Protein 1AMT (pdb70)

B-factor: mean 7.33, std 6.6, range [2.0, 46.75]

Solvent-accessible surface area: 4523 Å² total

Structure (mmCIF, N/CA/C/O backbone):
data_1AMT
#
_entry.id   1AMT
#
_cell.length_a   33.330
_cell.length_b   29.620
_cell.length_c   23.200
_cell.angle_alpha   90.00
_cell.angle_beta   120.40
_cell.angle_gamma   90.00
#
_symmetry.space_group_name_H-M   'P 1 21 1'
#
loop_
_entity.id
_entity.type
_entity.pdbx_description
1 polymer 'ALAMETHICIN F30'
2 non-polymer ACETONITRILE
3 non-polymer METHANOL
#
loop_
_atom_site.group_PDB
_atom_site.id
_atom_site.type_symbol
_atom_site.label_atom_id
_atom_site.label_alt_id
_atom_site.label_comp_id
_atom_site.label_asym_id
_atom_site.label_entity_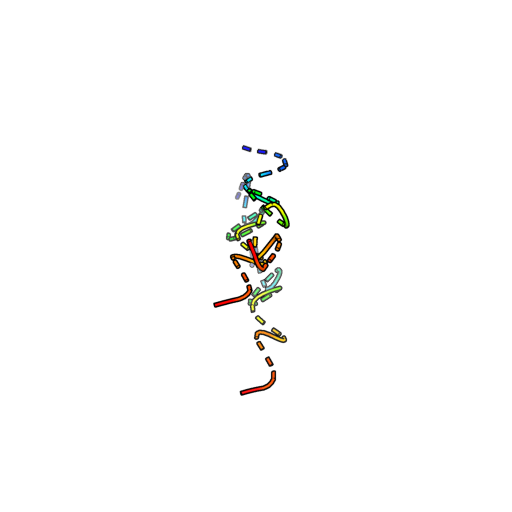id
_atom_site.label_seq_id
_atom_site.pdbx_PDB_ins_code
_atom_site.Cartn_x
_atom_site.Cartn_y
_atom_site.Cartn_z
_atom_site.occupancy
_atom_site.B_iso_or_equiv
_atom_site.auth_seq_id
_atom_site.auth_comp_id
_atom_site.auth_asym_id
_atom_site.auth_atom_id
_atom_site.pdbx_PDB_model_num
ATOM 10 N N . PRO A 1 3 ? 46.136 1.294 -3.808 1.00 2.71 2 PRO A N 1
ATOM 11 C CA . PRO A 1 3 ? 44.970 0.437 -4.396 1.00 3.18 2 PRO A CA 1
ATOM 12 C C . PRO A 1 3 ? 44.079 -0.162 -3.297 1.00 3.82 2 PRO A C 1
ATOM 13 O O . PRO A 1 3 ? 42.950 -0.295 -3.555 1.00 5.12 2 PRO A O 1
ATOM 23 N N . ALA A 1 5 ? 43.076 1.102 -0.526 1.00 3.23 4 ALA A N 1
ATOM 24 C CA . ALA A 1 5 ? 42.065 2.185 -0.170 1.00 2.93 4 ALA A CA 1
ATOM 25 C C . ALA A 1 5 ? 41.011 2.324 -1.271 1.00 5.21 4 ALA A C 1
ATOM 26 O O . ALA A 1 5 ? 39.843 2.399 -0.859 1.00 3.60 4 ALA A O 1
ATOM 34 N N . ALA A 1 7 ? 39.980 0.147 -3.476 1.00 2.00 6 ALA A N 1
ATOM 35 C CA . ALA A 1 7 ? 39.069 -1.059 -3.550 1.00 3.17 6 ALA A CA 1
ATOM 36 C C . ALA A 1 7 ? 38.218 -1.074 -2.331 1.00 3.75 6 ALA A C 1
ATOM 37 O O . ALA A 1 7 ? 37.008 -1.498 -2.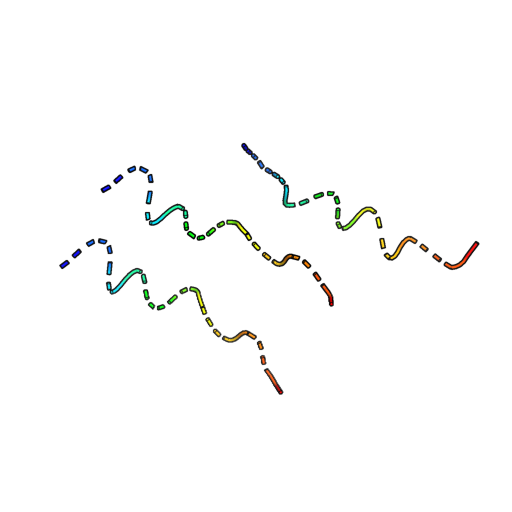477 1.00 4.40 6 ALA A O 1
ATOM 39 N N . GLN A 1 8 ? 38.736 -0.667 -1.192 1.00 4.21 7 GLN A N 1
ATOM 40 C CA . GLN A 1 8 ? 37.841 -0.715 0.011 1.00 4.74 7 GLN A CA 1
ATOM 41 C C . GLN A 1 8 ? 36.716 0.260 -0.108 1.00 2.00 7 GLN A C 1
ATOM 42 O O . GLN A 1 8 ? 35.543 -0.197 0.234 1.00 3.67 7 GLN A O 1
ATOM 54 N N . VAL A 1 10 ? 35.251 1.420 -2.736 1.00 3.01 9 VAL A N 1
ATOM 55 C CA . VAL A 1 10 ? 34.218 1.044 -3.728 1.00 2.75 9 VAL A CA 1
ATOM 56 C C . VAL A 1 10 ? 33.387 -0.039 -3.252 1.00 4.20 9 VAL A C 1
ATOM 57 O O . VAL A 1 10 ? 32.088 -0.105 -3.325 1.00 5.54 9 VAL A O 1
ATOM 67 N N . GLY A 1 12 ? 32.638 -0.755 -0.182 1.00 2.36 11 GLY A N 1
ATOM 68 C 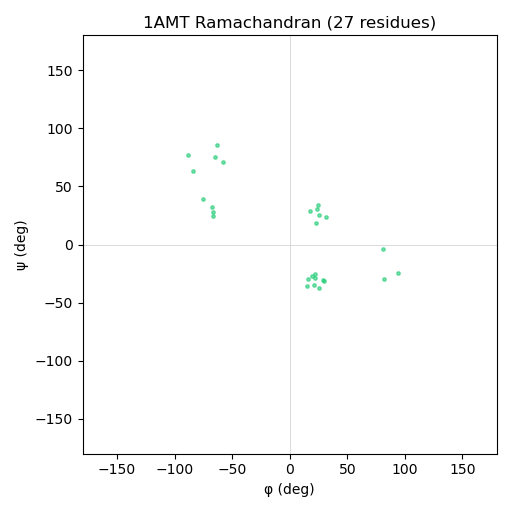CA . GLY A 1 12 ? 31.719 -0.298 0.903 1.00 4.06 11 GLY A CA 1
ATOM 69 C C . GLY A 1 12 ? 30.597 0.484 0.307 1.00 3.58 11 GLY A C 1
ATOM 70 O O . GLY A 1 12 ? 29.439 0.581 0.917 1.00 7.72 11 GLY A O 1
ATOM 71 N N . LEU A 1 13 ? 30.679 1.102 -0.743 1.00 3.08 12 LEU A N 1
ATOM 72 C CA . LEU A 1 13 ? 29.617 1.973 -1.460 1.00 2.75 12 LEU A CA 1
ATOM 73 C C . LEU A 1 13 ? 28.818 1.002 -2.230 1.00 4.20 12 LEU A C 1
ATOM 74 O O . LEU A 1 13 ? 27.546 1.351 -2.389 1.00 6.11 12 LEU A O 1
ATOM 85 N N . PRO A 1 15 ? 26.819 -1.583 -2.067 1.00 3.09 14 PRO A N 1
ATOM 86 C CA . PRO A 1 15 ? 25.515 -2.080 -1.588 1.00 4.44 14 PRO A CA 1
ATOM 87 C C . PRO A 1 15 ? 24.610 -0.870 -1.582 1.00 4.19 14 PRO A C 1
ATOM 88 O O . PRO A 1 15 ? 23.409 -1.228 -1.821 1.00 6.80 14 PRO A O 1
ATOM 92 N N . VAL A 1 16 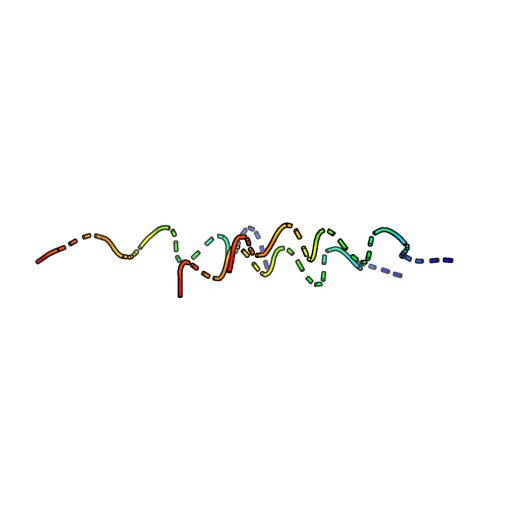? 24.978 0.270 -1.393 1.00 3.67 15 VAL A N 1
ATOM 93 C CA . VAL A 1 16 ? 23.950 1.411 -1.395 1.00 4.51 15 VAL A CA 1
ATOM 94 C C . VAL A 1 16 ? 23.442 1.421 -2.801 1.00 6.64 15 VAL A C 1
ATOM 95 O O . VAL A 1 16 ? 22.156 1.642 -2.887 1.00 4.95 15 VAL A O 1
ATOM 111 N N . GLU A 1 19 ? 20.950 -1.433 -3.837 1.00 2.00 18 GLU A N 1
ATOM 112 C CA . GLU A 1 19 ? 19.589 -1.514 -3.252 1.00 3.30 18 GLU A CA 1
ATOM 113 C C . GLU A 1 19 ? 18.557 -0.634 -3.847 1.00 3.93 18 GLU A C 1
ATOM 114 O O . GLU A 1 19 ? 17.436 -0.582 -3.496 1.00 7.18 18 GLU A O 1
ATOM 120 N N . GLN A 1 20 ? 18.953 0.272 -4.851 1.00 2.00 19 GLN A N 1
ATOM 121 C CA . GLN A 1 20 ? 18.032 1.163 -5.555 1.00 3.45 19 GLN A CA 1
ATOM 122 C C . GLN A 1 20 ? 17.638 0.425 -6.794 1.00 3.88 19 GLN A C 1
ATOM 123 O O . GLN A 1 20 ? 16.776 1.076 -7.557 1.00 5.12 19 GLN A O 1
ATOM 149 N N . PRO B 1 3 ? 34.921 10.256 14.159 1.00 4.39 2 PRO B N 1
ATOM 150 C CA . PRO B 1 3 ? 33.839 10.920 13.346 1.00 4.10 2 PRO B CA 1
ATOM 151 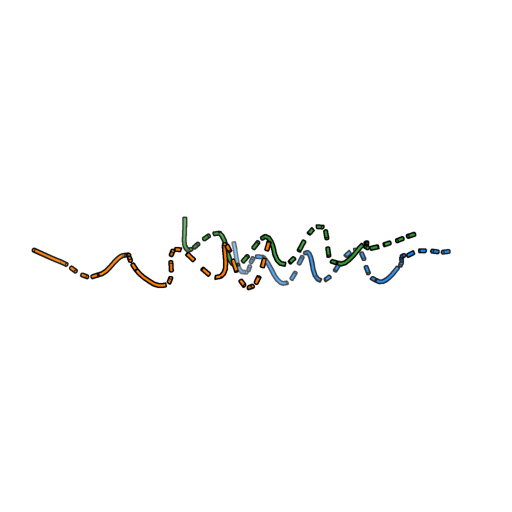C C . PRO B 1 3 ? 33.020 9.835 12.645 1.00 6.21 2 PRO B C 1
ATOM 152 O O . PRO B 1 3 ? 31.738 10.092 12.546 1.00 7.88 2 PRO B O 1
ATOM 162 N N . ALA B 1 5 ? 32.038 7.013 13.691 1.00 4.00 4 ALA B N 1
ATOM 163 C CA . ALA B 1 5 ? 31.059 6.484 14.722 1.00 4.13 4 ALA B CA 1
ATOM 164 C C . ALA B 1 5 ? 30.010 7.582 14.963 1.00 5.17 4 ALA B C 1
ATOM 165 O O . ALA B 1 5 ? 28.808 7.257 15.069 1.00 5.93 4 ALA B O 1
ATOM 173 N N . ALA B 1 7 ? 28.722 9.947 13.076 1.00 5.74 6 ALA B N 1
ATOM 174 C CA . ALA B 1 7 ? 27.850 9.974 11.941 1.00 7.14 6 ALA B CA 1
ATOM 175 C C . ALA B 1 7 ? 27.015 8.758 11.959 1.00 7.49 6 ALA B C 1
ATOM 176 O O . ALA B 1 7 ? 25.730 8.976 11.638 1.00 7.05 6 ALA B O 1
ATOM 178 N N . GLN B 1 8 ? 27.282 7.646 12.270 1.00 6.08 7 GLN B N 1
ATOM 179 C CA . GLN B 1 8 ? 26.521 6.363 12.170 1.00 5.22 7 GLN B CA 1
ATOM 180 C C . GLN B 1 8 ? 25.298 6.584 13.186 1.00 3.73 7 GLN B C 1
ATOM 181 O O . GLN B 1 8 ? 24.152 6.160 12.854 1.00 6.04 7 GLN B O 1
ATOM 193 N N . VAL B 1 10 ? 23.966 9.328 14.205 1.00 4.89 9 VAL B N 1
ATOM 194 C CA . VAL B 1 10 ? 23.025 10.312 13.648 1.00 5.46 9 VAL B CA 1
ATOM 195 C C . VAL B 1 10 ? 22.211 9.569 12.608 1.00 6.21 9 VAL B C 1
ATOM 196 O O . VAL B 1 10 ? 20.926 9.811 12.470 1.00 6.13 9 VAL B O 1
ATOM 206 N N . GLY B 1 12 ? 21.226 6.757 12.398 1.00 3.5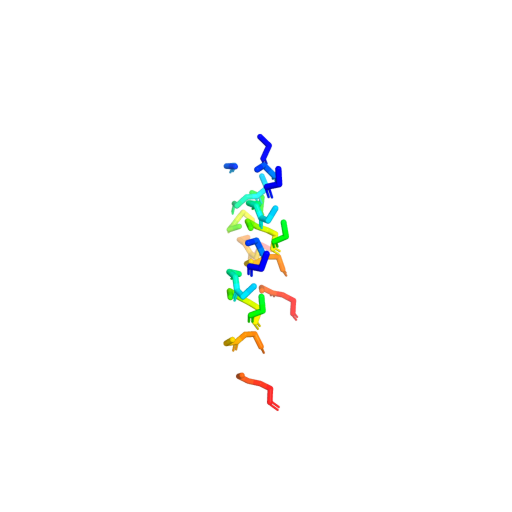0 11 GLY B N 1
ATOM 207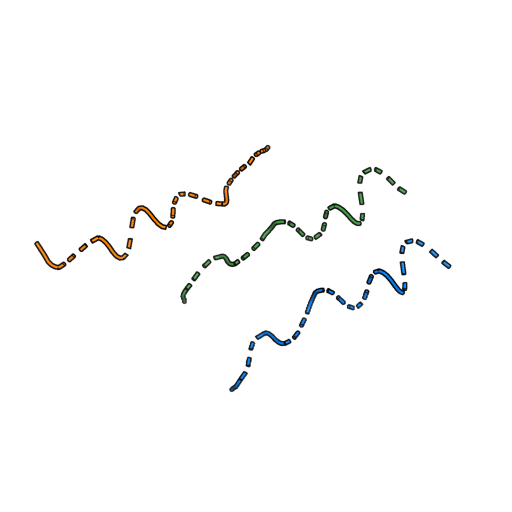 C CA . GLY B 1 12 ? 20.202 5.815 13.069 1.00 3.55 11 GLY B CA 1
ATOM 208 C C . GLY B 1 12 ? 19.283 6.679 13.833 1.00 4.93 11 GLY B C 1
ATOM 209 O O . GLY B 1 12 ? 17.995 6.252 13.964 1.00 7.29 11 GLY B O 1
ATOM 210 N N . LEU B 1 13 ? 19.463 7.835 14.413 1.00 3.92 12 LEU B N 1
ATOM 211 C CA . LEU B 1 13 ? 18.606 8.691 15.160 1.00 5.71 12 LEU B CA 1
ATOM 212 C C . LEU B 1 13 ? 17.662 9.396 14.242 1.00 3.45 12 LEU B C 1
ATOM 213 O O . LEU B 1 13 ? 16.489 9.621 14.642 1.00 3.68 12 LEU B O 1
ATOM 224 N N . PRO B 1 15 ? 15.810 8.961 11.528 1.00 6.55 14 PRO B N 1
ATOM 225 C CA . PRO B 1 15 ? 14.485 8.303 11.109 1.00 6.32 14 PRO B CA 1
ATOM 226 C C . PRO B 1 15 ? 13.664 8.169 12.332 1.00 7.80 14 PRO B C 1
ATOM 227 O O . PRO B 1 15 ? 12.387 8.004 12.216 1.00 13.46 14 PRO B O 1
ATOM 231 N 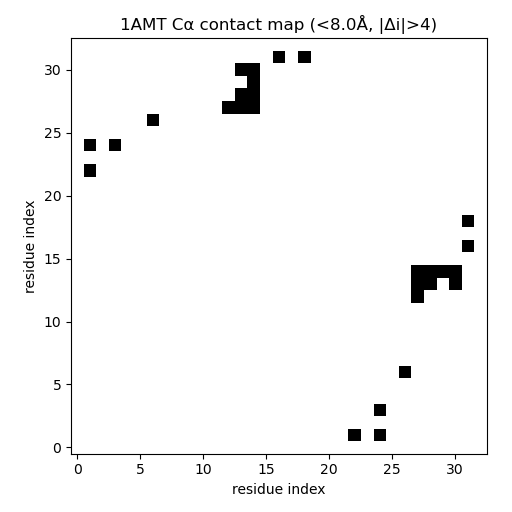N . VAL B 1 16 ? 14.188 8.027 13.527 1.00 8.64 15 VAL B N 1
ATOM 232 C CA . VAL B 1 16 ? 13.353 7.912 14.735 1.00 6.89 15 VAL B CA 1
ATOM 233 C C . VAL B 1 16 ? 12.634 9.146 14.877 1.00 7.66 15 VAL B C 1
ATOM 234 O O . VAL B 1 16 ? 11.290 9.147 15.098 1.00 9.93 15 VAL B O 1
ATOM 250 N N . GLU B 1 19 ? 9.213 9.575 12.954 1.00 3.33 18 GLU B N 1
ATOM 251 C CA . GLU B 1 19 ? 8.014 8.763 13.434 1.00 4.88 18 GLU B CA 1
ATOM 252 C C . GLU B 1 19 ? 7.267 9.658 14.387 1.00 4.26 18 GLU B C 1
ATOM 253 O O . GLU B 1 19 ? 5.969 9.291 14.746 1.00 7.88 18 GLU B O 1
ATOM 259 N N . GLN B 1 20 ? 7.753 10.634 15.050 1.00 2.97 19 GLN B N 1
ATOM 260 C CA . GLN B 1 20 ? 6.989 11.567 15.961 1.00 3.67 19 GLN B CA 1
ATOM 261 C C . GLN B 1 20 ? 6.160 12.554 15.130 1.00 2.00 19 GLN B C 1
ATOM 262 O O . GLN B 1 20 ? 5.161 12.913 15.557 1.00 7.55 19 GLN B O 1
ATOM 288 N N . PRO C 1 3 ? 45.842 6.718 3.931 1.00 3.48 2 PRO C N 1
ATOM 289 C CA . PRO C 1 3 ? 44.729 6.321 2.986 1.00 2.62 2 PRO C CA 1
ATOM 290 C C . PRO C 1 3 ? 43.786 5.420 3.773 1.00 4.66 2 PRO C C 1
ATOM 291 O O . PRO C 1 3 ? 42.544 5.519 3.234 1.00 3.73 2 PRO C O 1
ATOM 301 N N . ALA C 1 5 ? 42.519 5.875 6.619 1.00 3.62 4 ALA C N 1
ATOM 302 C CA . ALA C 1 5 ? 41.655 6.933 7.211 1.00 2.00 4 ALA C CA 1
ATOM 303 C C . ALA C 1 5 ? 40.731 7.545 6.166 1.00 2.76 4 ALA C C 1
ATOM 304 O O . ALA C 1 5 ? 39.501 7.709 6.393 1.00 3.11 4 ALA C O 1
ATOM 312 N N . ALA C 1 7 ? 39.698 6.172 3.312 1.00 3.21 6 ALA C N 1
ATOM 313 C CA . ALA C 1 7 ? 38.697 5.144 2.918 1.00 2.00 6 ALA C CA 1
ATOM 314 C C . ALA C 1 7 ? 37.615 4.975 4.061 1.00 4.52 6 ALA C C 1
ATOM 315 O O . ALA C 1 7 ? 36.436 4.793 3.731 1.00 4.19 6 ALA C O 1
ATOM 317 N N . GLN C 1 8 ? 37.987 5.095 5.302 1.00 2.40 7 GLN C N 1
ATOM 318 C CA . GLN C 1 8 ? 37.079 4.840 6.432 1.00 3.77 7 GLN C CA 1
ATOM 319 C C . GLN C 1 8 ? 36.082 5.918 6.374 1.00 4.71 7 GLN C C 1
ATOM 320 O O . GLN C 1 8 ? 34.858 5.629 6.729 1.00 3.57 7 GLN C O 1
ATOM 332 N N . VAL C 1 10 ? 34.811 7.534 3.904 1.00 2.44 9 VAL C N 1
ATOM 333 C CA . VAL C 1 10 ? 33.808 7.250 2.814 1.00 3.38 9 VAL C CA 1
ATOM 334 C C . VAL C 1 10 ? 32.942 6.142 3.274 1.00 5.27 9 VAL C C 1
ATOM 335 O O . VAL C 1 10 ? 31.674 6.319 3.257 1.00 7.57 9 VAL C O 1
ATOM 345 N N . GLY C 1 12 ? 32.309 4.896 6.131 1.00 4.57 11 GLY C N 1
ATOM 346 C CA . GLY C 1 12 ? 31.586 5.175 7.353 1.00 4.40 11 GLY C CA 1
ATOM 347 C C . GLY C 1 12 ? 30.341 6.059 6.977 1.00 7.43 11 GLY C C 1
ATOM 348 O O . GLY C 1 12 ? 29.574 6.018 8.030 1.00 6.14 11 GLY C O 1
ATOM 349 N N . LEU C 1 13 ? 30.384 6.823 6.054 1.00 6.06 12 LEU C N 1
ATOM 350 C CA . LEU C 1 13 ? 29.113 7.711 5.817 1.00 5.54 12 LEU C CA 1
ATOM 351 C C . LEU C 1 13 ? 28.093 6.917 4.858 1.00 6.00 12 LEU C C 1
ATOM 352 O O . LEU C 1 13 ? 27.036 7.559 4.644 1.00 5.88 12 LEU C O 1
ATOM 363 N N . PRO C 1 15 ? 26.162 4.601 5.493 1.00 5.96 14 PRO C N 1
ATOM 364 C CA . PRO C 1 15 ? 24.776 4.403 6.129 1.00 5.80 14 PRO C CA 1
ATOM 365 C C . PRO C 1 15 ? 24.033 5.656 6.062 1.00 5.41 14 PRO C C 1
ATOM 366 O O . PRO C 1 15 ? 22.689 5.569 6.082 1.00 5.23 14 PRO C O 1
ATOM 370 N N . VAL C 1 16 ? 24.468 6.845 6.001 1.00 2.00 15 VAL C N 1
ATOM 371 C CA . VAL C 1 16 ? 23.676 8.154 5.786 1.00 3.47 15 VAL C CA 1
ATOM 372 C C . VAL C 1 16 ? 22.959 8.020 4.495 1.00 6.61 15 VAL C C 1
ATOM 373 O O . VAL C 1 16 ? 21.766 8.373 4.350 1.00 5.09 15 VAL C O 1
ATOM 389 N N . GLU C 1 19 ? 20.010 5.486 4.560 1.00 3.49 18 GLU C N 1
ATOM 390 C CA . GLU C 1 19 ? 18.929 5.891 5.414 1.00 5.47 18 GLU C CA 1
ATOM 391 C C . GLU C 1 19 ? 18.147 6.878 4.543 1.00 4.34 18 GLU C C 1
ATOM 392 O O . GLU C 1 19 ? 16.795 7.017 4.837 1.00 6.22 18 GLU C O 1
ATOM 398 N N . GLN C 1 20 ? 18.625 7.622 3.631 1.00 2.00 19 GLN C N 1
ATOM 399 C CA . GLN C 1 20 ? 17.869 8.568 2.740 1.00 3.08 19 GLN C CA 1
ATOM 400 C C . GLN C 1 20 ? 17.035 7.930 1.691 1.00 4.01 19 GLN C C 1
ATOM 401 O O . GLN C 1 20 ? 15.932 8.307 1.415 1.00 7.36 19 GLN C O 1
#

Secondary structure (DSSP, 8-state):
-----------/-----------/-----------

Foldseek 3Di:
DVVCVVPVVPD/DVVCVVPVVPD/DVVVCCPVVPD

Sequence (33 aa):
PAAQVGLPVEQPAAQVGLPVEQPAAQVGLPVEQ

Radius of gyration: 12.67 Å; Cα contacts (8 Å, |Δi|>4): 14; chains: 3; bounding box: 38×14×22 Å